Protein AF-A0A4V6CFG2-F1 (afdb_monomer_lite)

Secondary structure (DSSP, 8-state):
------SS--EEEESSSEEEEEEETTEEEEEEEE-SEEEE---TTSPSS---EEEEEEETTEEEEEEEE-

pLDDT: mean 83.52, std 13.47, range [35.72, 94.38]

Structure (mmCIF, N/CA/C/O backbone):
data_AF-A0A4V6CFG2-F1
#
_entry.id   AF-A0A4V6CFG2-F1
#
loop_
_atom_site.group_PDB
_atom_site.id
_atom_site.type_symbol
_atom_site.label_atom_id
_atom_site.label_alt_id
_atom_site.label_comp_id
_atom_site.label_asym_id
_atom_site.label_entity_id
_atom_site.label_seq_id
_atom_site.pdbx_PDB_ins_code
_atom_site.Cartn_x
_atom_site.Cartn_y
_atom_site.Cartn_z
_atom_site.occupancy
_atom_site.B_iso_or_equiv
_atom_site.auth_seq_id
_atom_site.auth_comp_id
_atom_site.auth_asym_id
_atom_site.auth_atom_id
_atom_site.pdbx_PDB_model_num
ATOM 1 N N . GLU A 1 1 ? 5.032 9.614 23.180 1.00 35.72 1 GLU A N 1
ATOM 2 C CA . GLU A 1 1 ? 4.761 9.716 21.733 1.00 35.72 1 GLU A CA 1
ATOM 3 C C . GLU A 1 1 ? 4.369 8.321 21.268 1.00 35.72 1 GLU A C 1
ATOM 5 O O . GLU A 1 1 ? 5.122 7.393 21.522 1.00 35.72 1 GLU A O 1
ATOM 10 N N . ASN A 1 2 ? 3.129 8.126 20.814 1.00 40.69 2 ASN A N 1
ATOM 11 C CA . ASN A 1 2 ? 2.555 6.795 20.588 1.00 40.69 2 ASN A CA 1
ATOM 12 C C . ASN A 1 2 ? 2.536 6.518 19.082 1.00 40.69 2 ASN A C 1
ATOM 14 O O . ASN A 1 2 ? 1.626 6.947 18.381 1.00 40.69 2 ASN A O 1
ATOM 18 N N . THR A 1 3 ? 3.601 5.898 18.583 1.00 42.44 3 THR A N 1
ATOM 19 C CA . THR A 1 3 ? 3.773 5.549 17.171 1.00 42.44 3 THR A CA 1
ATOM 20 C C . THR A 1 3 ? 2.806 4.415 16.825 1.00 42.44 3 THR A C 1
ATOM 22 O O . THR A 1 3 ? 3.120 3.246 17.036 1.00 42.44 3 THR A O 1
ATOM 25 N N . ALA A 1 4 ? 1.602 4.744 16.348 1.00 48.59 4 ALA A N 1
ATOM 26 C CA . ALA A 1 4 ? 0.650 3.741 15.879 1.00 48.59 4 ALA A CA 1
ATOM 27 C C . ALA A 1 4 ? 1.124 3.167 14.545 1.00 48.59 4 ALA A C 1
ATOM 29 O O . ALA A 1 4 ? 0.893 3.726 13.477 1.00 48.59 4 ALA A O 1
ATOM 30 N N . LEU A 1 5 ? 1.810 2.037 14.639 1.00 54.00 5 LEU A N 1
ATOM 31 C CA . LEU A 1 5 ? 1.939 1.101 13.537 1.00 54.00 5 LEU A CA 1
ATOM 32 C C . LEU A 1 5 ? 0.595 0.383 13.368 1.00 54.00 5 LEU A C 1
ATOM 34 O O . LEU A 1 5 ? -0.110 0.128 14.349 1.00 54.00 5 LEU A O 1
ATOM 38 N N . SER A 1 6 ? 0.246 0.039 12.132 1.00 55.72 6 SER A N 1
ATOM 39 C CA . SER A 1 6 ? -0.806 -0.938 11.863 1.00 55.72 6 SER A CA 1
ATOM 40 C C . SER A 1 6 ? -0.543 -2.195 12.696 1.00 55.72 6 SER A C 1
ATOM 42 O O . SER A 1 6 ? 0.569 -2.723 12.691 1.00 55.72 6 SER A O 1
ATOM 44 N N . LEU A 1 7 ? -1.558 -2.672 13.422 1.00 61.56 7 LEU A N 1
ATOM 45 C CA . LEU A 1 7 ? -1.457 -3.890 14.240 1.00 61.56 7 LEU A CA 1
ATOM 46 C C . LEU A 1 7 ? -1.142 -5.129 13.380 1.00 61.56 7 LEU A C 1
ATOM 48 O O . LEU A 1 7 ? -0.592 -6.107 13.884 1.00 61.56 7 LEU A O 1
ATOM 52 N N . THR A 1 8 ? -1.445 -5.050 12.080 1.00 70.31 8 THR A N 1
ATOM 53 C CA . THR A 1 8 ? -1.074 -6.030 11.059 1.00 70.31 8 THR A CA 1
ATOM 54 C C . THR A 1 8 ? -0.075 -5.388 10.086 1.00 70.31 8 THR A C 1
ATOM 56 O O . THR A 1 8 ? -0.437 -4.408 9.425 1.00 70.31 8 THR A O 1
ATOM 59 N N . PRO A 1 9 ? 1.163 -5.899 9.952 1.00 78.06 9 PRO A N 1
ATOM 60 C CA . PRO A 1 9 ? 2.122 -5.372 8.987 1.00 78.06 9 PRO A CA 1
ATOM 61 C C . PRO A 1 9 ? 1.613 -5.566 7.553 1.00 78.06 9 PRO A C 1
ATOM 63 O O . PRO A 1 9 ? 1.224 -6.661 7.143 1.00 78.06 9 PRO A O 1
ATOM 66 N N . ILE A 1 10 ? 1.617 -4.484 6.775 1.00 85.12 10 ILE A N 1
ATOM 67 C CA . ILE A 1 10 ? 1.117 -4.457 5.398 1.00 85.12 10 ILE A CA 1
ATOM 68 C C . ILE A 1 10 ? 2.319 -4.595 4.453 1.00 85.12 10 ILE A C 1
ATOM 70 O O . ILE A 1 10 ? 2.993 -3.617 4.147 1.00 85.12 10 ILE A O 1
ATOM 74 N N . THR A 1 11 ? 2.591 -5.805 3.948 1.00 89.19 11 THR A N 1
ATOM 75 C CA . THR A 1 11 ? 3.798 -6.113 3.142 1.00 89.19 11 THR A CA 1
ATOM 76 C C . THR A 1 11 ? 3.525 -6.188 1.640 1.00 89.19 11 THR A C 1
ATOM 78 O O . THR A 1 11 ? 2.787 -7.051 1.179 1.00 89.19 11 THR A O 1
ATOM 81 N N . VAL A 1 12 ? 4.029 -5.249 0.850 1.00 89.69 12 VAL A N 1
ATOM 82 C CA . VAL A 1 12 ? 3.857 -5.229 -0.611 1.00 89.69 12 VAL A CA 1
ATOM 83 C C . VAL A 1 12 ? 5.037 -5.899 -1.303 1.00 89.69 12 VAL A C 1
ATOM 85 O O . VAL A 1 12 ? 6.164 -5.827 -0.822 1.00 89.69 12 VAL A O 1
ATOM 88 N N . PHE A 1 13 ? 4.785 -6.504 -2.461 1.00 91.06 13 PHE A N 1
ATOM 89 C CA . PHE A 1 13 ? 5.834 -6.948 -3.372 1.00 91.06 13 PHE A CA 1
ATOM 90 C C . PHE A 1 13 ? 5.723 -6.181 -4.686 1.00 91.06 13 PHE A C 1
ATOM 92 O O . PHE A 1 13 ? 4.675 -6.199 -5.334 1.00 91.06 13 PHE A O 1
ATOM 99 N N . LEU A 1 14 ? 6.812 -5.522 -5.074 1.00 92.00 14 LEU A N 1
ATOM 100 C CA . LEU A 1 14 ? 6.927 -4.787 -6.323 1.00 92.00 14 LEU A CA 1
ATOM 101 C C . LEU A 1 14 ? 7.877 -5.531 -7.276 1.00 92.00 14 LEU A C 1
ATOM 103 O O . LEU A 1 14 ? 9.073 -5.622 -6.988 1.00 92.00 14 LEU A O 1
ATOM 107 N N . PRO A 1 15 ? 7.391 -6.031 -8.430 1.00 89.12 15 PRO A N 1
ATOM 108 C CA . PRO A 1 15 ? 8.232 -6.697 -9.427 1.00 89.12 15 PRO A CA 1
ATOM 109 C C . PRO A 1 15 ? 9.107 -5.719 -10.231 1.00 89.12 15 PRO A C 1
ATOM 111 O O . PRO A 1 15 ? 10.019 -6.149 -10.928 1.00 89.12 15 PRO A O 1
ATOM 114 N N . ALA A 1 16 ? 8.835 -4.415 -10.149 1.00 92.06 16 ALA A N 1
ATOM 115 C CA . ALA A 1 16 ? 9.629 -3.333 -10.723 1.00 92.06 16 ALA A CA 1
ATOM 116 C C . ALA A 1 16 ? 9.383 -2.042 -9.925 1.00 92.06 16 ALA A C 1
ATOM 118 O O . ALA A 1 16 ? 8.446 -1.986 -9.129 1.00 92.06 16 ALA A O 1
ATOM 119 N N . ALA A 1 17 ? 10.202 -1.009 -10.142 1.00 93.06 17 ALA A N 1
ATOM 120 C CA . ALA A 1 17 ? 10.005 0.286 -9.494 1.00 93.06 17 ALA A CA 1
ATOM 121 C C . ALA A 1 17 ? 8.612 0.859 -9.806 1.00 93.06 17 ALA A C 1
ATOM 123 O O . ALA A 1 17 ? 8.149 0.824 -10.951 1.00 93.06 17 ALA A O 1
ATOM 124 N N . GLY A 1 18 ? 7.947 1.372 -8.777 1.00 93.75 18 GLY A N 1
ATOM 125 C CA . GLY A 1 18 ? 6.563 1.804 -8.870 1.00 93.75 18 GLY A CA 1
ATOM 126 C C . GLY A 1 18 ? 6.097 2.573 -7.646 1.00 93.75 18 GLY A C 1
ATOM 127 O O . GLY A 1 18 ? 6.878 2.983 -6.786 1.00 93.75 18 GLY A O 1
ATOM 128 N N . GLU A 1 19 ? 4.792 2.776 -7.591 1.00 94.38 19 GLU A N 1
ATOM 129 C CA . GLU A 1 19 ? 4.119 3.514 -6.537 1.00 94.38 19 GLU A CA 1
ATOM 130 C C . GLU A 1 19 ? 3.131 2.602 -5.830 1.00 94.38 19 GLU A C 1
ATOM 132 O O . GLU A 1 19 ? 2.474 1.766 -6.447 1.00 94.38 19 GLU A O 1
ATOM 137 N N . VAL A 1 20 ? 3.006 2.782 -4.525 1.00 93.94 20 VAL A N 1
ATOM 138 C CA . VAL A 1 20 ? 1.971 2.150 -3.727 1.00 93.94 20 VAL A CA 1
ATOM 139 C C . VAL A 1 20 ? 1.028 3.232 -3.259 1.00 93.94 20 VAL A C 1
ATOM 141 O O . VAL A 1 20 ? 1.429 4.165 -2.561 1.00 93.94 20 VAL A O 1
ATOM 144 N N . HIS A 1 21 ? -0.225 3.112 -3.669 1.00 94.38 21 HIS A N 1
ATOM 145 C CA . HIS A 1 21 ? -1.296 4.021 -3.309 1.00 94.38 21 HIS A CA 1
ATOM 146 C C . HIS A 1 21 ? -2.151 3.336 -2.253 1.00 94.38 21 HIS A C 1
ATOM 148 O O . HIS A 1 21 ? -2.629 2.221 -2.446 1.00 94.38 21 HIS A O 1
ATOM 154 N N . VAL A 1 22 ? -2.324 3.991 -1.112 1.00 91.94 22 VAL A N 1
ATOM 155 C CA . VAL A 1 22 ? -3.135 3.474 -0.013 1.00 91.94 22 VAL A CA 1
ATOM 156 C C . VAL A 1 22 ? -4.385 4.319 0.101 1.00 91.94 22 VAL A C 1
ATOM 158 O O . VAL A 1 22 ? -4.298 5.541 0.204 1.00 91.94 22 VAL A O 1
ATOM 161 N N . PHE A 1 23 ? -5.541 3.671 0.117 1.00 91.88 23 PHE A N 1
ATOM 162 C CA . PHE A 1 23 ? -6.849 4.299 0.194 1.00 91.88 23 PHE A CA 1
ATOM 163 C C . PHE A 1 23 ? -7.609 3.833 1.430 1.00 91.88 23 PHE A C 1
ATOM 165 O O . PHE A 1 23 ? -7.467 2.698 1.878 1.00 91.88 23 PHE A O 1
ATOM 172 N N . ARG A 1 24 ? -8.483 4.701 1.929 1.00 88.88 24 ARG A N 1
ATOM 173 C CA . ARG A 1 24 ? -9.502 4.400 2.934 1.00 88.88 24 ARG A CA 1
ATOM 174 C C . ARG A 1 24 ? -10.834 4.900 2.417 1.00 88.88 24 ARG A C 1
ATOM 176 O O . ARG A 1 24 ? -10.932 6.077 2.081 1.00 88.88 24 ARG A O 1
ATOM 183 N N . ASP A 1 25 ? -11.838 4.031 2.359 1.00 87.31 25 ASP A N 1
ATOM 184 C CA . ASP A 1 25 ? -13.180 4.384 1.872 1.00 87.31 25 ASP A CA 1
ATOM 185 C C . ASP A 1 25 ? -13.144 5.124 0.511 1.00 87.31 25 ASP A C 1
ATOM 187 O O . ASP A 1 25 ? -13.870 6.087 0.278 1.00 87.31 25 ASP A O 1
ATOM 191 N N . GLY A 1 26 ? -12.219 4.729 -0.376 1.00 86.81 26 GLY A N 1
ATOM 192 C CA . GLY A 1 26 ? -11.991 5.366 -1.683 1.00 86.81 26 GLY A CA 1
ATOM 193 C C . GLY A 1 26 ? -11.202 6.684 -1.656 1.00 86.81 26 GLY A C 1
ATOM 194 O O . GLY A 1 26 ? -10.907 7.245 -2.710 1.00 86.81 26 GLY A O 1
ATOM 195 N N . ARG A 1 27 ? -10.810 7.184 -0.480 1.00 90.31 27 ARG A N 1
ATOM 196 C CA . ARG A 1 27 ? -9.974 8.380 -0.325 1.00 90.31 27 ARG A CA 1
ATOM 197 C C . ARG A 1 27 ? -8.502 8.006 -0.205 1.00 90.31 27 ARG A C 1
ATOM 199 O O . ARG A 1 27 ? -8.133 7.210 0.653 1.00 90.31 27 ARG A O 1
ATOM 206 N N . LEU A 1 28 ? -7.656 8.638 -1.015 1.00 92.00 28 LEU A N 1
ATOM 207 C CA . LEU A 1 28 ? -6.207 8.467 -0.946 1.00 92.00 28 LEU A CA 1
ATOM 208 C C . LEU A 1 28 ? -5.678 8.927 0.423 1.00 92.00 28 LEU A C 1
ATOM 210 O O . LEU A 1 28 ? -5.845 10.087 0.807 1.00 92.00 28 LEU A O 1
ATOM 214 N N . LEU A 1 29 ? -5.060 8.002 1.153 1.00 90.50 29 LEU A N 1
ATOM 215 C CA . LEU A 1 29 ? -4.377 8.235 2.423 1.00 90.50 29 LEU A CA 1
ATOM 216 C C . LEU A 1 29 ? -2.903 8.573 2.215 1.00 90.50 29 LEU A C 1
ATOM 218 O O . LEU A 1 29 ? -2.387 9.493 2.845 1.00 90.50 29 LEU A O 1
ATOM 222 N N . SER A 1 30 ? -2.213 7.805 1.372 1.00 90.75 30 SER A N 1
ATOM 223 C CA . SER A 1 30 ? -0.766 7.916 1.200 1.00 90.75 30 SER A CA 1
ATOM 224 C C . SER A 1 30 ? -0.326 7.374 -0.155 1.00 90.75 30 SER A C 1
ATOM 226 O O . SER A 1 30 ? -0.921 6.432 -0.676 1.00 90.75 30 SER A O 1
ATOM 228 N N . VAL A 1 31 ? 0.736 7.966 -0.698 1.00 93.12 31 VAL A N 1
ATOM 229 C CA . VAL A 1 31 ? 1.459 7.475 -1.872 1.00 93.12 31 VAL A CA 1
ATOM 230 C C . VAL A 1 31 ? 2.911 7.303 -1.470 1.00 93.12 31 VAL A C 1
ATOM 232 O O . VAL A 1 31 ? 3.511 8.222 -0.912 1.00 93.12 31 VAL A O 1
ATOM 235 N N . GLN A 1 32 ? 3.461 6.122 -1.732 1.00 92.00 32 GLN A N 1
ATOM 236 C CA . GLN A 1 32 ? 4.844 5.790 -1.414 1.00 92.00 32 GLN A CA 1
ATOM 237 C C . GLN A 1 32 ? 5.513 5.176 -2.640 1.00 92.00 32 GLN A C 1
ATOM 239 O O . GLN A 1 32 ? 4.988 4.241 -3.242 1.00 92.00 32 GLN A O 1
ATOM 244 N N . ASN A 1 33 ? 6.665 5.714 -3.026 1.0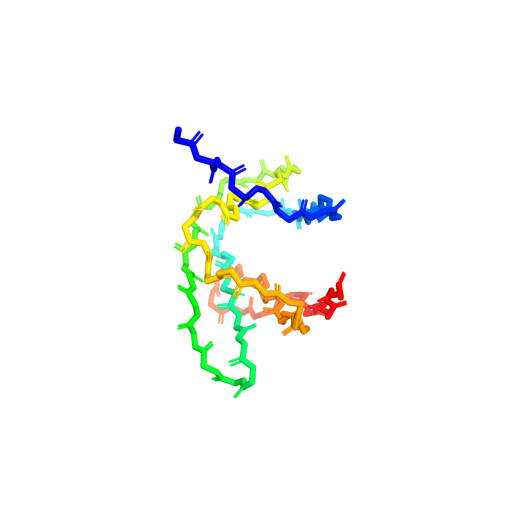0 93.38 33 ASN A N 1
ATOM 245 C CA . ASN A 1 33 ? 7.447 5.202 -4.143 1.00 93.38 33 ASN A CA 1
ATOM 246 C C . ASN A 1 33 ? 8.424 4.141 -3.641 1.00 93.38 33 ASN A C 1
ATOM 248 O O . ASN A 1 33 ? 9.158 4.369 -2.679 1.00 93.38 33 ASN A O 1
ATOM 252 N N . PHE A 1 34 ? 8.465 3.002 -4.324 1.00 92.94 34 PHE A N 1
ATOM 253 C CA . PHE A 1 34 ? 9.356 1.900 -3.990 1.00 92.94 34 PHE A CA 1
ATOM 254 C C . PHE A 1 34 ? 10.113 1.429 -5.229 1.00 92.94 34 PHE A C 1
ATOM 256 O O . PHE A 1 34 ? 9.616 1.477 -6.356 1.00 92.94 34 PHE A O 1
ATOM 263 N N . ASN A 1 35 ? 11.330 0.939 -5.005 1.00 94.38 35 ASN A N 1
ATOM 264 C CA . ASN A 1 35 ? 12.053 0.175 -6.014 1.00 94.38 35 ASN A CA 1
ATOM 265 C C . ASN A 1 35 ? 11.486 -1.253 -6.099 1.00 94.38 35 ASN A C 1
ATOM 267 O O . ASN A 1 35 ? 10.541 -1.611 -5.400 1.00 94.38 35 ASN A O 1
ATOM 271 N N . MET A 1 36 ? 12.062 -2.079 -6.970 1.00 92.88 36 MET A N 1
ATOM 272 C CA . MET A 1 36 ? 11.753 -3.508 -7.002 1.00 92.88 36 MET A CA 1
ATOM 273 C C . MET A 1 36 ? 12.129 -4.166 -5.665 1.00 92.88 36 MET A C 1
ATOM 275 O O . MET A 1 36 ? 13.253 -3.999 -5.192 1.00 92.88 36 MET A O 1
ATOM 279 N N . GLY A 1 37 ? 11.216 -4.952 -5.094 1.00 93.62 37 GLY A N 1
ATOM 280 C CA . GLY A 1 37 ? 11.451 -5.687 -3.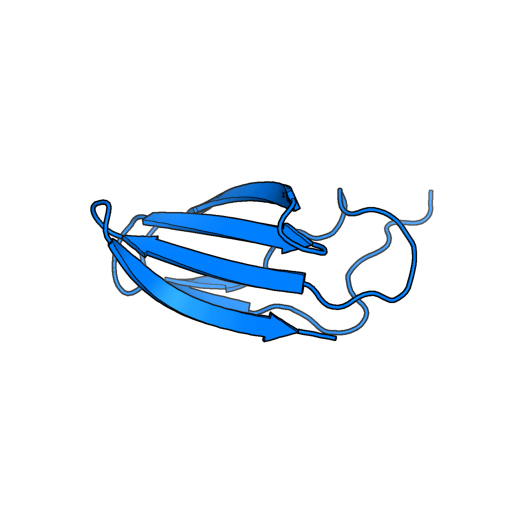854 1.00 93.62 37 GLY A CA 1
ATOM 281 C C . GLY A 1 37 ? 10.203 -5.861 -2.995 1.00 93.62 37 GLY A C 1
ATOM 282 O O . GLY A 1 37 ? 9.096 -5.483 -3.380 1.00 93.62 37 GLY A O 1
ATOM 283 N N . SER A 1 38 ? 10.400 -6.445 -1.815 1.00 92.38 38 SER A N 1
ATOM 284 C CA . SER A 1 38 ? 9.368 -6.551 -0.784 1.00 92.38 38 SER A CA 1
ATOM 285 C C . SER A 1 38 ? 9.551 -5.444 0.244 1.00 92.38 38 SER A C 1
ATOM 287 O O . SER A 1 38 ? 10.649 -5.281 0.776 1.00 92.38 38 SER A O 1
ATOM 289 N N . TYR A 1 39 ? 8.479 -4.720 0.549 1.00 92.38 39 TYR A N 1
ATOM 290 C CA . TYR A 1 39 ? 8.503 -3.604 1.490 1.00 92.38 39 TYR A CA 1
ATOM 291 C C . TYR A 1 39 ? 7.324 -3.674 2.445 1.00 92.38 39 TYR A C 1
ATOM 293 O O . TYR A 1 39 ? 6.232 -4.102 2.076 1.00 92.38 39 TYR A O 1
ATOM 301 N N . GLU A 1 40 ? 7.537 -3.225 3.673 1.00 90.06 40 GLU A N 1
ATOM 302 C CA . GLU A 1 40 ? 6.450 -2.932 4.595 1.00 90.06 40 GLU A CA 1
ATOM 303 C C . GLU A 1 40 ? 6.014 -1.479 4.405 1.00 90.06 40 GLU A C 1
ATOM 305 O O . GLU A 1 40 ? 6.848 -0.583 4.273 1.00 90.06 40 GLU A O 1
ATOM 310 N N . ILE A 1 41 ? 4.705 -1.254 4.342 1.00 88.25 41 ILE A N 1
ATOM 311 C CA . ILE A 1 41 ? 4.147 0.087 4.195 1.00 88.25 41 ILE A CA 1
ATOM 312 C C . ILE A 1 41 ? 4.283 0.839 5.511 1.00 88.25 41 ILE A C 1
ATOM 314 O O . ILE A 1 41 ? 3.817 0.369 6.551 1.00 88.25 41 ILE A O 1
ATOM 318 N N . ASP A 1 42 ? 4.860 2.039 5.450 1.00 85.00 42 ASP A N 1
ATOM 319 C CA . ASP A 1 42 ? 4.891 2.925 6.605 1.00 85.00 42 ASP A CA 1
ATOM 320 C C . ASP A 1 42 ? 3.472 3.429 6.894 1.00 85.00 42 ASP A C 1
ATOM 322 O O . ASP A 1 42 ? 2.887 4.198 6.124 1.00 85.00 42 ASP A O 1
ATOM 326 N N . THR A 1 43 ? 2.921 2.953 8.008 1.00 85.31 43 THR A N 1
ATOM 327 C CA . THR A 1 43 ? 1.586 3.297 8.509 1.00 85.31 43 THR A CA 1
ATOM 328 C C . THR A 1 43 ? 1.634 4.306 9.655 1.00 85.31 43 THR A C 1
ATOM 330 O O . THR A 1 43 ? 0.585 4.727 10.132 1.00 85.31 43 THR A O 1
ATOM 333 N N . SER A 1 44 ? 2.823 4.774 10.057 1.00 81.81 44 SER A N 1
ATOM 334 C CA . SER A 1 44 ? 2.999 5.710 11.182 1.00 81.81 44 SER A CA 1
ATOM 335 C C . SER A 1 44 ? 2.257 7.037 11.004 1.00 81.81 44 SER A C 1
ATOM 337 O O . SER A 1 44 ? 1.919 7.710 11.977 1.00 81.81 44 SER A O 1
ATOM 339 N N . ARG A 1 45 ? 2.001 7.425 9.749 1.00 80.62 45 ARG A N 1
ATOM 340 C CA . ARG A 1 45 ? 1.284 8.654 9.378 1.00 80.62 45 ARG A CA 1
ATOM 341 C C . ARG A 1 45 ? -0.214 8.442 9.179 1.00 80.62 45 ARG A C 1
ATOM 343 O O . ARG A 1 45 ? -0.909 9.381 8.790 1.00 80.62 45 ARG A O 1
ATOM 350 N N . PHE A 1 46 ? -0.709 7.221 9.360 1.00 86.00 46 PHE A N 1
ATOM 351 C CA . PHE A 1 46 ? -2.103 6.913 9.089 1.00 86.00 46 PHE A CA 1
ATOM 352 C C . PHE A 1 46 ? -2.985 7.349 10.267 1.00 86.00 46 PHE A C 1
ATOM 354 O O . PHE A 1 46 ? -2.525 7.393 11.410 1.00 86.00 46 PHE A O 1
ATOM 361 N N . PRO A 1 47 ? -4.260 7.700 10.019 1.00 83.62 47 PRO A N 1
ATOM 362 C CA . PRO A 1 47 ? -5.181 8.048 11.092 1.00 83.62 47 PRO A CA 1
ATOM 363 C C . PRO A 1 47 ? -5.321 6.910 12.108 1.00 83.62 47 PRO A C 1
ATOM 365 O O . PRO A 1 47 ? -5.378 5.743 11.731 1.00 83.62 47 PRO A O 1
ATOM 368 N N . TYR A 1 48 ? -5.456 7.247 13.388 1.00 79.44 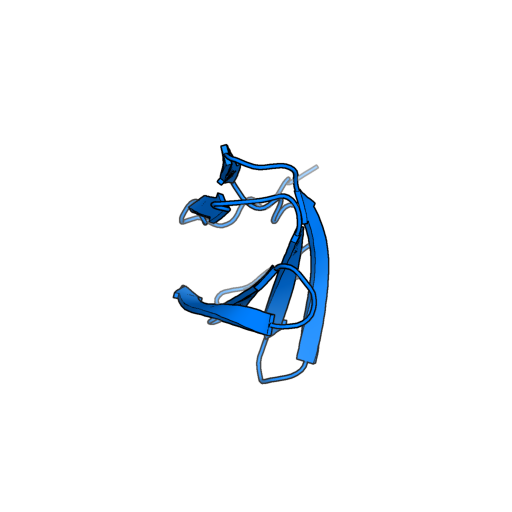48 TYR A N 1
ATOM 369 C CA . TYR A 1 48 ? -5.760 6.258 14.422 1.00 79.44 48 TYR A CA 1
ATOM 370 C C . TYR A 1 48 ? -7.173 5.680 14.240 1.00 79.44 48 TYR A C 1
ATOM 372 O O . TYR A 1 48 ? -8.098 6.385 13.827 1.00 79.44 48 TYR A O 1
ATOM 380 N N . GLY A 1 49 ? -7.343 4.406 14.596 1.00 77.06 49 GLY A N 1
ATOM 381 C CA . GLY A 1 49 ? -8.620 3.690 14.557 1.00 77.06 49 GLY A CA 1
ATOM 382 C C . GLY A 1 49 ? -8.528 2.371 13.793 1.00 77.06 49 GLY A C 1
ATOM 383 O O . GLY A 1 49 ? -7.517 2.083 13.163 1.00 77.06 49 GLY A O 1
ATOM 384 N N . VAL A 1 50 ? -9.596 1.575 13.858 1.00 80.19 50 VAL A N 1
ATOM 385 C CA . VAL A 1 50 ? -9.735 0.335 13.080 1.00 80.19 50 VAL A CA 1
ATOM 386 C C . VAL A 1 50 ? -10.538 0.650 11.825 1.00 80.19 50 VAL A C 1
ATOM 388 O O . VAL A 1 50 ? -11.650 1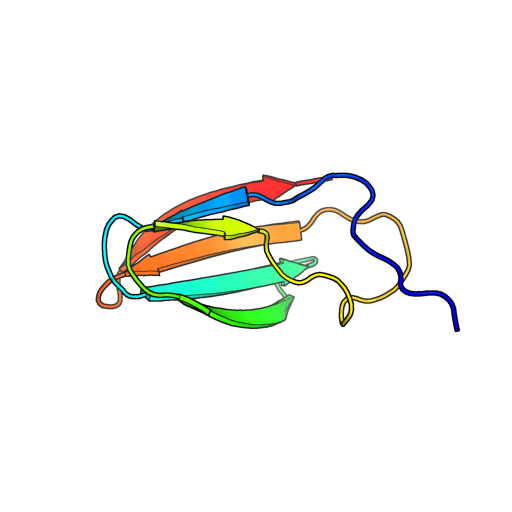.171 11.923 1.00 80.19 50 VAL A O 1
ATOM 391 N N . TYR A 1 51 ? -9.966 0.381 10.658 1.00 84.25 51 TYR A N 1
ATOM 392 C CA . TYR A 1 51 ? -10.606 0.578 9.362 1.00 84.25 51 TYR A CA 1
ATOM 393 C C . TYR A 1 51 ? -9.902 -0.268 8.309 1.00 84.25 51 TYR A C 1
ATOM 395 O O . TYR A 1 51 ? -8.707 -0.533 8.408 1.00 84.25 51 TYR A O 1
ATOM 403 N N . ASP A 1 52 ? -10.651 -0.642 7.280 1.00 85.56 52 ASP A N 1
ATOM 404 C CA . ASP A 1 52 ? -10.091 -1.339 6.136 1.00 85.56 52 ASP A CA 1
ATOM 405 C C . ASP A 1 52 ? -9.339 -0.337 5.232 1.00 85.56 52 ASP A C 1
ATOM 407 O O . ASP A 1 52 ? -9.805 0.781 4.974 1.00 85.56 52 ASP A O 1
ATOM 411 N N . VAL A 1 53 ? -8.167 -0.733 4.733 1.00 88.62 53 VAL A N 1
ATOM 412 C CA . VAL A 1 53 ? -7.398 0.021 3.731 1.00 88.62 53 VAL A CA 1
ATOM 413 C C . VAL A 1 53 ? -7.276 -0.770 2.443 1.00 88.62 53 VAL A C 1
ATOM 415 O O . VAL A 1 53 ? -7.066 -1.980 2.463 1.00 88.62 53 VAL A O 1
ATOM 418 N N . THR A 1 54 ? -7.374 -0.080 1.312 1.00 91.12 54 THR A N 1
ATOM 419 C CA . THR A 1 54 ? -7.079 -0.644 -0.009 1.00 91.12 54 THR A CA 1
ATOM 420 C C . THR A 1 54 ? -5.674 -0.232 -0.412 1.00 91.12 54 THR A C 1
ATOM 422 O O . THR A 1 54 ? -5.329 0.942 -0.325 1.00 91.12 54 THR A O 1
ATOM 425 N N . VAL A 1 55 ? -4.853 -1.185 -0.830 1.00 91.56 55 VAL A N 1
ATOM 426 C CA . VAL A 1 55 ? -3.474 -0.948 -1.255 1.00 91.56 55 VAL A CA 1
ATOM 427 C C . VAL A 1 55 ? -3.354 -1.322 -2.719 1.00 91.56 55 VAL A C 1
ATOM 429 O O . VAL A 1 55 ? -3.409 -2.507 -3.045 1.00 91.56 55 VAL A O 1
ATOM 432 N N . ASP A 1 56 ? -3.146 -0.318 -3.562 1.00 93.62 56 ASP A N 1
ATOM 433 C CA . ASP A 1 56 ? -2.917 -0.478 -4.991 1.00 93.62 56 ASP A CA 1
ATOM 434 C C . ASP A 1 56 ? -1.435 -0.326 -5.309 1.00 93.62 56 ASP A C 1
ATOM 436 O O . ASP A 1 56 ? -0.786 0.642 -4.913 1.00 93.62 56 ASP A O 1
ATOM 440 N N . ILE A 1 57 ? -0.894 -1.285 -6.053 1.00 93.19 57 ILE A N 1
ATOM 441 C CA . ILE A 1 57 ? 0.482 -1.250 -6.542 1.00 93.19 57 ILE A CA 1
ATOM 442 C C . ILE A 1 57 ? 0.443 -0.833 -8.007 1.00 93.19 57 ILE A C 1
ATOM 444 O O . ILE A 1 57 ? -0.062 -1.576 -8.849 1.00 93.19 57 ILE A O 1
ATOM 448 N N . VAL A 1 58 ? 0.992 0.338 -8.312 1.00 93.25 58 VAL A N 1
ATOM 449 C CA . VAL A 1 58 ? 1.048 0.920 -9.652 1.00 93.25 58 VAL A CA 1
ATOM 450 C C . VAL A 1 58 ? 2.471 0.820 -10.185 1.00 93.25 58 VAL A C 1
ATOM 452 O O . VAL A 1 58 ? 3.405 1.404 -9.643 1.00 93.25 58 VAL A O 1
ATOM 455 N N . VAL A 1 59 ? 2.646 0.094 -11.284 1.00 91.31 59 VAL A N 1
ATOM 456 C CA . VAL A 1 59 ? 3.933 -0.071 -11.966 1.00 91.31 59 VAL A CA 1
ATOM 457 C C . VAL A 1 59 ? 3.765 0.368 -13.413 1.00 91.31 59 VAL A C 1
ATOM 459 O O . VAL A 1 59 ? 2.886 -0.126 -14.115 1.00 91.31 59 VAL A O 1
ATOM 462 N N . ASN A 1 60 ? 4.603 1.306 -13.870 1.00 87.44 60 ASN A N 1
ATOM 463 C CA . ASN A 1 60 ? 4.559 1.834 -15.242 1.00 87.44 60 ASN A CA 1
ATOM 464 C C . ASN A 1 60 ? 3.145 2.322 -15.650 1.00 87.44 60 ASN A C 1
ATOM 466 O O . ASN A 1 60 ? 2.627 1.997 -16.717 1.00 87.44 60 ASN A O 1
ATOM 470 N N . GLY A 1 61 ? 2.472 3.029 -14.734 1.00 83.94 61 GLY A N 1
ATOM 471 C CA . GLY A 1 61 ? 1.120 3.563 -14.940 1.00 83.94 61 GLY A CA 1
ATOM 472 C C . GLY A 1 61 ? -0.009 2.524 -14.944 1.00 83.94 61 GLY A C 1
ATOM 473 O O . GLY A 1 61 ? -1.143 2.873 -15.263 1.00 83.94 61 GLY A O 1
ATOM 474 N N . ARG A 1 62 ? 0.267 1.258 -14.605 1.00 87.56 62 ARG A N 1
ATOM 475 C CA . ARG A 1 62 ? -0.740 0.192 -14.503 1.00 87.56 62 ARG A CA 1
ATOM 476 C C . ARG A 1 62 ? -0.824 -0.351 -13.086 1.00 87.56 62 ARG A C 1
ATOM 478 O O . ARG A 1 62 ? 0.196 -0.705 -12.501 1.00 87.56 62 ARG A O 1
ATOM 485 N N . THR A 1 63 ? -2.039 -0.486 -12.565 1.00 86.88 63 THR A N 1
ATOM 486 C CA . THR A 1 63 ? -2.280 -1.184 -11.299 1.00 86.88 63 THR A CA 1
ATOM 487 C C . THR A 1 63 ? -2.099 -2.684 -11.509 1.00 86.88 63 THR A C 1
ATOM 489 O O . THR A 1 63 ? -2.816 -3.294 -12.300 1.00 86.88 63 THR A O 1
ATOM 492 N N . ILE A 1 64 ? -1.120 -3.274 -10.827 1.00 84.06 64 ILE A N 1
ATOM 493 C CA . ILE A 1 64 ? -0.785 -4.700 -10.939 1.00 84.06 64 ILE A CA 1
ATOM 494 C C . ILE A 1 64 ? -1.325 -5.531 -9.772 1.00 84.06 64 ILE A C 1
ATOM 496 O O . ILE A 1 64 ? -1.395 -6.753 -9.876 1.00 84.06 64 ILE A O 1
AT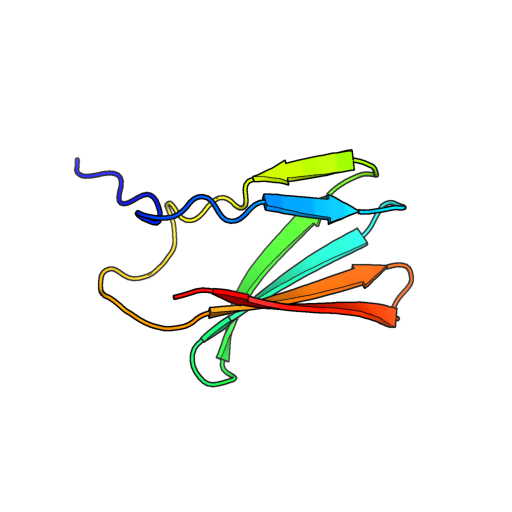OM 500 N N . ASN A 1 65 ? -1.684 -4.893 -8.657 1.00 81.56 65 ASN A N 1
ATOM 501 C CA . ASN A 1 65 ? -2.226 -5.567 -7.482 1.00 81.56 65 ASN A CA 1
ATOM 502 C C . ASN A 1 65 ? -3.099 -4.596 -6.682 1.00 81.56 65 ASN A C 1
ATOM 504 O O . ASN A 1 65 ? -2.724 -3.434 -6.545 1.00 81.56 65 ASN A O 1
ATOM 508 N N . SER A 1 66 ? -4.221 -5.090 -6.164 1.00 78.88 66 SER A N 1
ATOM 509 C CA . SER A 1 66 ? -5.087 -4.389 -5.220 1.00 78.88 66 SER A CA 1
ATOM 510 C C . SER A 1 66 ? -5.439 -5.352 -4.093 1.00 78.88 66 SER A C 1
ATOM 512 O O . SER A 1 66 ? -5.908 -6.465 -4.349 1.00 78.88 66 SER A O 1
ATOM 514 N N . ARG A 1 67 ? -5.191 -4.954 -2.845 1.00 80.00 67 ARG A N 1
ATOM 515 C CA . ARG A 1 67 ? -5.524 -5.759 -1.660 1.00 80.00 67 ARG A CA 1
ATOM 516 C C . ARG A 1 67 ? -6.227 -4.927 -0.604 1.00 80.00 67 ARG A C 1
ATOM 518 O O . ARG A 1 67 ? -5.883 -3.765 -0.409 1.00 80.00 67 ARG A O 1
ATOM 525 N N . ILE A 1 68 ? -7.156 -5.550 0.113 1.00 76.94 68 ILE A N 1
ATOM 526 C CA . ILE A 1 68 ? -7.826 -4.949 1.266 1.00 76.94 68 ILE A CA 1
ATOM 527 C C . ILE A 1 68 ? -7.218 -5.550 2.536 1.00 76.94 68 ILE A C 1
ATOM 529 O O . ILE A 1 68 ? -7.135 -6.773 2.653 1.00 76.94 68 ILE A O 1
ATOM 533 N N . SER A 1 69 ? -6.769 -4.702 3.460 1.00 72.31 69 SER A N 1
ATOM 534 C CA . SER A 1 69 ? -6.253 -5.104 4.776 1.00 72.31 69 SER A CA 1
ATOM 535 C C . SER A 1 69 ? -7.113 -4.492 5.878 1.00 72.31 69 SER A C 1
ATOM 537 O O . SER A 1 69 ? -7.437 -3.310 5.783 1.00 72.31 69 SER A O 1
ATOM 539 N N . ARG A 1 70 ? -7.447 -5.293 6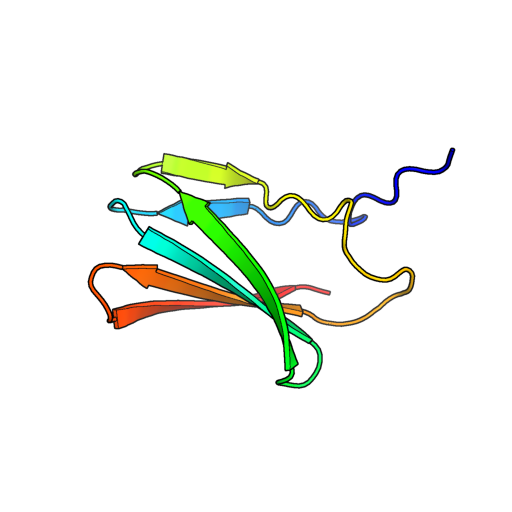.898 1.00 64.69 70 ARG A N 1
ATOM 540 C CA . ARG A 1 70 ? -8.210 -4.904 8.095 1.00 64.69 70 ARG A CA 1
ATOM 541 C C . ARG A 1 70 ? -7.304 -4.714 9.308 1.00 64.69 70 ARG A C 1
ATOM 543 O O . ARG A 1 70 ? -6.315 -5.479 9.412 1.00 64.69 70 ARG A O 1
#

Foldseek 3Di:
DDQDDPPDWDKDADQAWWWKFKDFPNHTFDIDTDGGGIDTDRCSSPDDDDGKMWIFTADPNDTPDIDIDD

Radius of gyration: 11.86 Å; chains: 1; bounding box: 25×17×37 Å

Sequence (70 aa):
ENTALSLTPITVFLPAAGEVHVFRDGRLLSVQNFNMGSYEIDTSRFPYGVYDVTVDIVVNGRTINSRISR